Protein AF-A0A7S1EBY4-F1 (afdb_monomer_lite)

Radius of gyration: 18.5 Å; chains: 1; bounding box: 38×29×54 Å

Foldseek 3Di:
DADPCLVVLVVVLVVQLVVLVVCVVVVNDDPVRSVVSNLVSQVVSLLVSLVVLLVVQQWDWDQDPVRDTDIDGHPPPQNCCPVVVVDHDSLNSSVVSPDPGDDDDDD

pLDDT: mean 80.99, std 11.53, range [53.31, 96.38]

Secondary structure (DSSP, 8-state):
---THHHHHHHHHHHHHHHHHHHHHTTSS-HHHHHHHHHHHHHHHHHHHHHHHHHHHHEEEEE-TTS-EEEEE---HHHHHHHTTSS--HHHHHHHTT---PPPPP-

Organism: Hemiselmis andersenii (NCBI:txid464988)

InterPro domains:
  IPR007083 RNA polymerase Rpb1, domain 4 [PF05000] (30-106)
  IPR038120 RNA polymerase Rpb1, funnel domain superfamily [G3DSA:1.10.132.30] (1-107)
  IPR045867 DNA-directed RNA polymerase, subunit beta-prime [PTHR19376] (5-103)

Structure (mmCIF, N/CA/C/O backbone):
data_AF-A0A7S1EBY4-F1
#
_entry.id   AF-A0A7S1EBY4-F1
#
loop_
_atom_site.group_PDB
_atom_site.id
_atom_site.type_symbol
_atom_site.label_atom_id
_atom_site.label_alt_id
_atom_site.label_comp_id
_atom_site.label_asym_id
_atom_site.label_entity_id
_atom_site.label_seq_id
_atom_site.pdbx_PDB_ins_code
_atom_site.Cartn_x
_atom_site.Cartn_y
_atom_site.Cartn_z
_atom_site.occupancy
_atom_site.B_iso_or_equiv
_atom_site.auth_seq_id
_atom_site.auth_comp_id
_atom_site.auth_asym_id
_atom_site.auth_atom_id
_atom_site.pdbx_PDB_model_num
ATOM 1 N N . LEU A 1 1 ? 1.104 -2.691 -16.868 1.00 63.59 1 LEU A N 1
ATOM 2 C CA . LEU A 1 1 ? 1.245 -1.479 -16.023 1.00 63.59 1 LEU A CA 1
ATOM 3 C C . LEU A 1 1 ? 0.757 -1.695 -14.590 1.00 63.59 1 LEU A C 1
ATOM 5 O O . LEU A 1 1 ? 1.396 -1.178 -13.689 1.00 63.59 1 LEU A O 1
ATOM 9 N N . VAL A 1 2 ? -0.301 -2.480 -14.347 1.00 69.06 2 VAL A N 1
ATOM 10 C CA . VAL A 1 2 ? -0.639 -2.952 -12.988 1.00 69.06 2 VAL A CA 1
ATOM 11 C C . VAL A 1 2 ? 0.059 -4.298 -12.731 1.00 69.06 2 VAL A C 1
ATOM 13 O O . VAL A 1 2 ? -0.036 -5.170 -13.597 1.00 69.06 2 VAL A O 1
ATOM 16 N N . PRO A 1 3 ? 0.771 -4.487 -11.603 1.00 74.31 3 PRO A N 1
ATOM 17 C CA . PRO A 1 3 ? 1.431 -5.754 -11.298 1.00 74.31 3 PRO A CA 1
ATOM 18 C C . PRO A 1 3 ? 0.396 -6.851 -11.022 1.00 74.31 3 PRO A C 1
ATOM 20 O O . PRO A 1 3 ? -0.538 -6.640 -10.249 1.00 74.31 3 PRO A O 1
ATOM 23 N N . ALA A 1 4 ? 0.582 -8.042 -11.599 1.00 81.06 4 ALA A N 1
ATOM 24 C CA . ALA A 1 4 ? -0.300 -9.191 -11.356 1.00 81.06 4 ALA A CA 1
ATOM 25 C C . ALA A 1 4 ? -0.356 -9.575 -9.863 1.00 81.06 4 ALA A C 1
ATOM 27 O O . ALA A 1 4 ? -1.391 -10.007 -9.362 1.00 81.06 4 ALA A O 1
ATOM 28 N N . GLN A 1 5 ? 0.734 -9.315 -9.130 1.00 83.69 5 GLN A N 1
ATOM 29 C CA . GLN A 1 5 ? 0.847 -9.525 -7.685 1.00 83.69 5 GLN A CA 1
ATOM 30 C C . GLN A 1 5 ? -0.125 -8.669 -6.860 1.00 83.69 5 GLN A C 1
ATOM 32 O O . GLN A 1 5 ? -0.319 -8.948 -5.680 1.00 83.69 5 GLN A O 1
ATOM 37 N N . LYS A 1 6 ? -0.739 -7.631 -7.448 1.00 82.31 6 LYS A N 1
ATOM 38 C CA . LYS A 1 6 ? -1.692 -6.760 -6.753 1.00 82.31 6 LYS A CA 1
ATOM 39 C C . LYS A 1 6 ? -2.823 -7.554 -6.101 1.00 82.31 6 LYS A C 1
ATOM 41 O O . LYS A 1 6 ? -3.124 -7.307 -4.941 1.00 82.31 6 LYS A O 1
ATOM 46 N N . HIS A 1 7 ? -3.422 -8.498 -6.825 1.00 86.88 7 HIS A N 1
ATOM 47 C CA . HIS A 1 7 ? -4.540 -9.293 -6.310 1.00 86.88 7 HIS A CA 1
ATOM 48 C C . HIS A 1 7 ? -4.125 -10.114 -5.090 1.00 86.88 7 HIS A C 1
ATOM 50 O O . HIS A 1 7 ? -4.755 -10.016 -4.047 1.00 86.88 7 HIS A O 1
ATOM 56 N N . THR A 1 8 ? -2.991 -10.808 -5.178 1.00 90.44 8 THR A N 1
ATOM 57 C CA . THR A 1 8 ? -2.448 -11.603 -4.070 1.00 90.44 8 THR A CA 1
ATOM 58 C C . THR A 1 8 ? -2.124 -10.752 -2.839 1.00 90.44 8 THR A C 1
ATOM 60 O O . THR A 1 8 ? -2.329 -11.188 -1.709 1.00 90.44 8 THR A O 1
ATOM 63 N N . LEU A 1 9 ? -1.625 -9.528 -3.034 1.00 88.94 9 LEU A N 1
ATOM 64 C CA . LEU A 1 9 ? -1.327 -8.608 -1.932 1.00 88.94 9 LEU A CA 1
ATOM 65 C C . LEU A 1 9 ? -2.595 -8.077 -1.255 1.00 88.94 9 LEU A C 1
ATOM 67 O O . LEU A 1 9 ? -2.610 -7.943 -0.033 1.00 88.94 9 LEU A O 1
ATOM 71 N N . ILE A 1 10 ? -3.652 -7.818 -2.031 1.00 88.94 10 ILE A N 1
ATOM 72 C CA . ILE A 1 10 ? -4.966 -7.436 -1.499 1.00 88.94 10 ILE A CA 1
ATOM 73 C C . ILE A 1 10 ? -5.584 -8.608 -0.733 1.00 88.94 10 ILE A C 1
ATOM 75 O O . ILE A 1 10 ? -5.964 -8.428 0.416 1.00 88.94 10 ILE A O 1
ATOM 79 N N . GLU A 1 11 ? -5.604 -9.812 -1.307 1.00 92.88 11 GLU A N 1
ATOM 80 C CA . GLU A 1 11 ? -6.136 -11.011 -0.643 1.00 92.88 11 GLU A CA 1
ATOM 81 C C . GLU A 1 11 ? -5.424 -11.299 0.685 1.00 92.88 11 GLU A C 1
ATOM 83 O O . GLU A 1 11 ? -6.061 -11.639 1.684 1.00 92.88 11 GLU A O 1
ATOM 88 N N . ARG A 1 12 ? -4.095 -11.124 0.729 1.00 93.31 12 ARG A N 1
ATOM 89 C CA . ARG A 1 12 ? -3.327 -11.262 1.972 1.00 93.31 12 ARG A CA 1
ATOM 90 C C . ARG A 1 12 ? -3.765 -10.228 3.013 1.00 93.31 12 ARG A C 1
ATOM 92 O O . ARG A 1 12 ? -4.018 -10.601 4.154 1.00 93.31 12 ARG A O 1
ATOM 99 N N . ALA A 1 13 ? -3.900 -8.964 2.614 1.00 93.06 13 ALA A N 1
ATOM 100 C CA . ALA A 1 13 ? -4.353 -7.894 3.501 1.00 93.06 13 ALA A CA 1
ATOM 101 C C . ALA A 1 13 ? -5.781 -8.139 4.020 1.00 93.06 13 ALA A C 1
ATOM 103 O O . ALA A 1 13 ? -6.040 -7.988 5.211 1.00 93.06 13 ALA A O 1
ATOM 104 N N . GLU A 1 14 ? -6.699 -8.583 3.160 1.00 92.19 14 GLU A N 1
ATOM 105 C CA . GLU A 1 14 ? -8.069 -8.941 3.545 1.00 92.19 14 GLU A CA 1
ATOM 106 C C . GLU A 1 14 ? -8.101 -10.086 4.560 1.00 92.19 14 GLU A C 1
ATOM 108 O O . GLU A 1 14 ? -8.869 -10.047 5.526 1.00 92.19 14 GLU A O 1
ATOM 113 N N . LYS A 1 15 ? -7.238 -11.093 4.383 1.00 96.38 15 LYS A N 1
ATOM 114 C CA . LYS A 1 15 ? -7.107 -12.196 5.336 1.00 96.38 15 LYS A CA 1
ATOM 115 C C . LYS A 1 15 ? -6.593 -11.712 6.693 1.00 96.38 15 LYS A C 1
ATOM 117 O O . LYS A 1 15 ? -7.181 -12.069 7.710 1.00 96.38 15 LYS A O 1
ATOM 122 N N . GLU A 1 16 ? -5.561 -10.871 6.711 1.00 94.44 16 GLU A N 1
ATOM 123 C CA . GLU A 1 16 ? -5.036 -10.272 7.946 1.00 94.44 16 GLU A CA 1
ATOM 124 C C . GLU A 1 16 ? -6.112 -9.438 8.665 1.00 94.44 16 GLU A C 1
ATOM 126 O O . GLU A 1 16 ? -6.303 -9.571 9.873 1.00 94.44 16 GLU A O 1
ATOM 131 N N . VAL A 1 17 ? -6.890 -8.635 7.930 1.00 94.38 17 VAL A N 1
ATOM 132 C CA . VAL A 1 17 ? -8.016 -7.871 8.498 1.00 94.38 17 VAL A CA 1
ATOM 133 C C . VAL A 1 17 ? -9.063 -8.801 9.111 1.00 94.38 17 VAL A C 1
ATOM 135 O O . VAL A 1 17 ? -9.556 -8.530 10.206 1.00 94.38 17 VAL A O 1
ATOM 138 N N . LYS A 1 18 ? -9.385 -9.916 8.448 1.00 95.00 18 LYS A N 1
ATOM 139 C CA . LYS A 1 18 ? -10.335 -10.909 8.967 1.00 95.00 18 LYS A CA 1
ATOM 140 C C . LYS A 1 18 ? -9.844 -11.561 10.261 1.00 95.00 18 LYS A C 1
ATOM 142 O O . LYS A 1 18 ? -10.650 -11.799 11.157 1.00 95.00 18 LYS A O 1
ATOM 147 N N . GLU A 1 19 ? -8.547 -11.827 10.382 1.00 95.38 19 GLU A N 1
ATOM 148 C CA . GLU A 1 19 ? -7.945 -12.345 11.616 1.00 95.38 19 GLU A CA 1
ATOM 149 C C . GLU A 1 19 ? -8.040 -11.323 12.761 1.00 95.38 19 GLU A C 1
ATOM 151 O O . GLU A 1 19 ? -8.398 -11.685 13.883 1.00 95.38 19 GLU A O 1
ATOM 156 N N . ILE A 1 20 ? -7.806 -10.036 12.480 1.00 93.69 20 ILE A N 1
ATOM 157 C CA 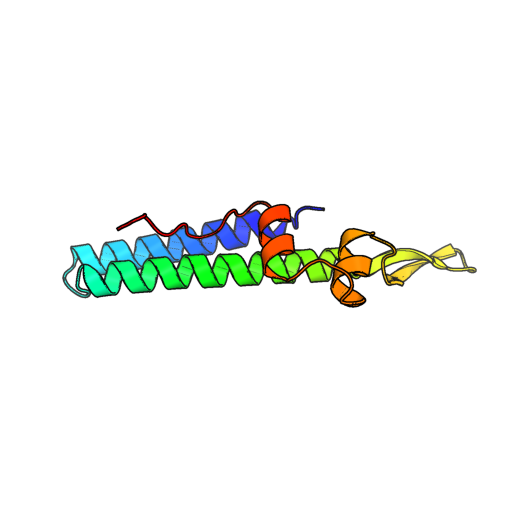. ILE A 1 20 ? -7.986 -8.956 13.464 1.00 93.69 20 ILE A CA 1
ATOM 158 C C . ILE A 1 20 ? -9.454 -8.807 13.883 1.00 93.69 20 ILE A C 1
ATOM 160 O O . ILE A 1 20 ? -9.741 -8.593 15.062 1.00 93.69 20 ILE A O 1
ATOM 164 N N . GLU A 1 21 ? -10.394 -8.968 12.952 1.00 91.69 21 GLU A N 1
ATOM 165 C CA . GLU A 1 21 ? -11.824 -8.958 13.267 1.00 91.69 21 GLU A CA 1
ATOM 166 C C . GLU A 1 21 ? -12.209 -10.129 14.183 1.00 91.69 21 GLU A C 1
ATOM 168 O O . GLU A 1 21 ? -12.931 -9.943 15.160 1.00 91.69 21 GLU A O 1
ATOM 173 N N . GLN A 1 22 ? -11.676 -11.329 13.935 1.00 95.25 22 GLN A N 1
ATOM 174 C CA . GLN A 1 22 ? -11.898 -12.483 14.812 1.00 95.25 22 GLN A CA 1
ATOM 175 C C . GLN A 1 22 ? -11.351 -12.252 16.223 1.00 95.25 22 GLN A C 1
ATOM 177 O O . GLN A 1 22 ? -12.039 -12.560 17.194 1.00 95.25 22 GLN A O 1
ATOM 182 N N . GLN A 1 23 ? -10.157 -11.662 16.342 1.00 94.06 23 GLN A N 1
ATOM 183 C CA . GLN A 1 23 ? -9.577 -11.292 17.637 1.00 94.06 23 GLN A CA 1
ATOM 184 C C . GLN A 1 23 ? -10.445 -10.275 18.387 1.00 94.06 23 GLN A C 1
ATOM 186 O O . GLN A 1 23 ? -10.545 -10.333 19.613 1.00 94.06 23 GLN A O 1
ATOM 191 N N . TYR A 1 24 ? -11.083 -9.348 17.669 1.00 92.88 24 TYR A N 1
ATOM 192 C CA . TYR A 1 24 ? -11.997 -8.376 18.266 1.00 92.88 24 TYR A CA 1
ATOM 193 C C . TYR A 1 24 ? -13.255 -9.060 18.807 1.00 92.88 24 TYR A C 1
ATOM 195 O O . TYR A 1 24 ? -13.617 -8.856 19.964 1.00 92.88 24 TYR A O 1
ATOM 203 N N . VAL A 1 25 ? -13.871 -9.937 18.008 1.00 94.38 25 VAL A N 1
ATOM 204 C CA . VAL A 1 25 ? -15.061 -10.705 18.412 1.00 94.38 25 VAL A CA 1
ATOM 205 C C . VAL A 1 25 ? -14.772 -11.613 19.612 1.00 94.38 25 VAL A C 1
ATOM 207 O O . VAL A 1 25 ? -15.633 -11.781 20.472 1.00 94.38 25 VAL A O 1
ATOM 210 N N . SER A 1 26 ? -13.559 -12.165 19.721 1.00 95.31 26 SER A N 1
ATOM 211 C CA . SER A 1 26 ? -13.142 -12.971 20.876 1.00 95.31 26 SER A CA 1
ATOM 212 C C . SER A 1 26 ? -12.689 -12.147 22.090 1.00 95.31 26 SER A C 1
ATOM 214 O O . SER A 1 26 ? -12.257 -12.729 23.082 1.00 95.31 26 SER A O 1
ATOM 216 N N . GLY A 1 27 ? -12.731 -10.812 22.019 1.00 93.44 27 GLY A N 1
ATOM 217 C CA . GLY A 1 27 ? -12.332 -9.917 23.109 1.00 93.44 27 GLY A CA 1
ATOM 218 C C . GLY A 1 27 ? -10.820 -9.822 23.355 1.00 93.44 27 GLY A C 1
ATOM 219 O O . GLY A 1 27 ? -10.412 -9.371 24.420 1.00 93.44 27 GLY A O 1
ATOM 220 N N . LEU A 1 28 ? -9.984 -10.242 22.397 1.00 93.56 28 LEU A N 1
ATOM 221 C CA . LEU A 1 28 ? -8.516 -10.182 22.501 1.00 93.56 28 LEU A CA 1
ATOM 222 C C . LEU A 1 28 ? -7.948 -8.798 22.164 1.00 93.56 28 LEU A C 1
ATOM 224 O O . LEU A 1 28 ? -6.834 -8.484 22.576 1.00 93.56 28 LEU A O 1
ATOM 228 N N . VAL A 1 29 ? -8.686 -7.988 21.401 1.00 93.44 29 VAL A N 1
ATOM 229 C CA . VAL A 1 29 ? -8.302 -6.616 21.037 1.00 93.44 29 VAL A CA 1
ATOM 230 C C . VAL A 1 29 ? -9.460 -5.654 21.262 1.00 93.44 29 VAL A C 1
ATOM 232 O O . VAL A 1 29 ? -10.629 -6.018 21.130 1.00 93.44 29 VAL A O 1
ATOM 235 N N . THR A 1 30 ? -9.141 -4.401 21.570 1.00 94.44 30 THR A N 1
ATOM 236 C CA . THR A 1 30 ? -10.134 -3.330 21.710 1.00 94.44 30 THR A CA 1
ATOM 237 C C . THR A 1 30 ? -10.548 -2.748 20.354 1.00 94.44 30 THR A C 1
ATOM 239 O O . THR A 1 30 ? -9.872 -2.920 19.338 1.00 94.44 30 THR A O 1
ATOM 242 N N . ALA A 1 31 ? -11.651 -1.991 20.323 1.00 90.12 31 ALA A N 1
ATOM 243 C CA . ALA A 1 31 ? -12.119 -1.333 19.098 1.00 90.12 31 ALA A CA 1
ATOM 244 C C . ALA A 1 31 ? -11.097 -0.328 18.523 1.00 90.12 31 ALA A C 1
ATOM 246 O O . ALA A 1 31 ? -10.961 -0.229 17.302 1.00 90.12 31 ALA A O 1
ATOM 247 N N . GLY A 1 32 ? -10.362 0.384 19.387 1.00 91.62 32 GLY A N 1
ATOM 248 C CA . GLY A 1 32 ? -9.310 1.320 18.976 1.00 91.62 32 GLY A CA 1
ATOM 249 C C . GLY A 1 32 ? -8.083 0.611 18.400 1.00 91.62 32 GLY A C 1
ATOM 250 O O . GLY A 1 32 ? -7.582 0.995 17.345 1.00 91.62 32 GLY A O 1
ATOM 251 N N . GLU A 1 33 ? -7.636 -0.476 19.035 1.00 90.62 33 GLU A N 1
ATOM 252 C CA . GLU A 1 33 ? -6.526 -1.290 18.521 1.00 90.62 33 GLU A CA 1
ATOM 253 C C . GLU A 1 33 ? -6.878 -1.962 17.197 1.00 90.62 33 GLU A C 1
ATOM 255 O O . GLU A 1 33 ? -6.055 -1.974 16.283 1.00 90.62 33 GLU A O 1
ATOM 260 N N . ARG A 1 34 ? -8.108 -2.473 17.065 1.00 91.81 34 ARG A N 1
ATOM 261 C CA . ARG A 1 34 ? -8.634 -3.018 15.811 1.00 91.81 34 ARG A CA 1
ATOM 262 C C . ARG A 1 34 ? -8.544 -1.984 14.692 1.00 91.81 34 ARG A C 1
ATOM 264 O O . ARG A 1 34 ? -8.011 -2.289 13.631 1.00 91.81 34 ARG A O 1
ATOM 271 N N . TYR A 1 35 ? -9.021 -0.760 14.937 1.00 88.88 35 TYR A N 1
ATOM 272 C CA . TYR A 1 35 ? -8.967 0.323 13.954 1.00 88.88 35 TYR A CA 1
ATOM 273 C C . TYR A 1 35 ? -7.529 0.618 13.511 1.00 88.88 35 TYR A C 1
ATOM 275 O O . TYR A 1 35 ? -7.242 0.558 12.317 1.00 88.88 35 TYR A O 1
ATOM 283 N N . ASN A 1 36 ? -6.616 0.848 14.460 1.00 90.25 36 ASN A N 1
ATOM 284 C CA . ASN A 1 36 ? -5.216 1.148 14.150 1.00 90.25 36 ASN A CA 1
ATOM 285 C C . ASN A 1 36 ? -4.540 -0.001 13.386 1.00 90.25 36 ASN A C 1
ATOM 287 O O . ASN A 1 36 ? -3.880 0.235 12.379 1.00 90.25 36 ASN A O 1
ATOM 291 N N . LYS A 1 37 ? -4.767 -1.255 13.796 1.00 91.88 37 LYS A N 1
ATOM 292 C CA . LYS A 1 37 ? -4.218 -2.433 13.106 1.00 91.88 37 LYS A CA 1
ATOM 293 C C . LYS A 1 37 ? -4.738 -2.561 11.676 1.00 91.88 37 LYS A C 1
ATOM 295 O O . LYS A 1 37 ? -3.955 -2.836 10.775 1.00 91.88 37 LYS A O 1
ATOM 300 N N . VAL A 1 38 ? -6.036 -2.350 11.452 1.00 90.75 38 VAL A N 1
ATOM 301 C CA . VAL A 1 38 ? -6.628 -2.406 10.105 1.00 90.75 38 VAL A CA 1
ATOM 302 C C . VAL A 1 38 ? -6.062 -1.298 9.214 1.00 90.75 38 VAL A C 1
ATOM 304 O O . VAL A 1 38 ? -5.711 -1.564 8.065 1.00 90.75 38 VAL A O 1
ATOM 307 N N . VAL A 1 39 ? -5.917 -0.079 9.740 1.00 87.75 39 VAL A N 1
ATOM 308 C CA . VAL A 1 39 ? -5.261 1.040 9.042 1.00 87.75 39 VAL A CA 1
ATOM 309 C C . VAL A 1 39 ? -3.821 0.665 8.671 1.00 87.75 39 VAL A C 1
ATOM 311 O O . VAL A 1 39 ? -3.437 0.806 7.511 1.00 87.75 39 VAL A O 1
ATOM 314 N N . ASP A 1 40 ? -3.046 0.116 9.604 1.00 89.62 40 ASP A N 1
ATOM 315 C CA . ASP A 1 40 ? -1.659 -0.285 9.353 1.00 89.62 40 ASP A CA 1
ATOM 316 C C . ASP A 1 40 ? -1.538 -1.377 8.281 1.00 89.62 40 ASP A C 1
ATOM 318 O O . ASP A 1 40 ? -0.647 -1.308 7.431 1.00 89.62 40 ASP A O 1
ATOM 322 N N . ILE A 1 41 ? -2.424 -2.379 8.297 1.00 91.88 41 ILE A N 1
ATOM 323 C CA . ILE A 1 41 ? -2.446 -3.463 7.300 1.00 91.88 41 ILE A CA 1
ATOM 324 C C . ILE A 1 41 ? -2.677 -2.883 5.901 1.00 91.88 41 ILE A C 1
ATOM 326 O O . ILE A 1 41 ? -1.901 -3.149 4.978 1.00 91.88 41 ILE A O 1
ATOM 330 N N . TRP A 1 42 ? -3.696 -2.035 5.743 1.00 87.62 42 TRP A N 1
ATOM 331 C CA . TRP A 1 42 ? -3.989 -1.401 4.457 1.00 87.62 42 TRP A CA 1
ATOM 332 C C . TRP A 1 42 ? -2.899 -0.426 4.014 1.00 87.62 42 TRP A C 1
ATOM 334 O O . TRP A 1 42 ? -2.586 -0.371 2.823 1.00 87.62 42 TRP A O 1
ATOM 344 N N . GLY A 1 43 ? -2.280 0.299 4.949 1.00 86.31 43 GLY A N 1
ATOM 345 C CA . GLY A 1 43 ? -1.119 1.143 4.676 1.00 86.31 43 GLY A CA 1
ATOM 346 C C . GLY A 1 43 ? 0.049 0.329 4.114 1.00 86.31 43 GLY A C 1
ATOM 347 O O . GLY A 1 43 ? 0.549 0.626 3.032 1.00 86.31 43 GLY A O 1
ATOM 348 N N . LYS A 1 44 ? 0.425 -0.767 4.783 1.00 88.69 44 LYS A N 1
ATOM 349 C CA . LYS A 1 44 ? 1.510 -1.660 4.338 1.00 88.69 44 LYS A CA 1
ATOM 350 C C . LYS A 1 44 ? 1.221 -2.315 2.987 1.00 88.69 44 LYS A C 1
ATOM 352 O O . LYS A 1 44 ? 2.111 -2.372 2.140 1.00 88.69 44 LYS A O 1
ATOM 357 N N . ALA A 1 45 ? -0.009 -2.777 2.759 1.00 88.44 45 ALA A N 1
ATOM 358 C CA . ALA A 1 45 ? -0.422 -3.326 1.467 1.00 88.44 45 ALA A CA 1
ATOM 359 C C . ALA A 1 45 ? -0.335 -2.266 0.353 1.00 88.44 45 ALA A C 1
ATOM 361 O O . ALA A 1 45 ? 0.186 -2.538 -0.734 1.00 88.44 45 ALA A O 1
ATOM 362 N N . GLY A 1 46 ? -0.773 -1.041 0.668 1.00 83.69 46 GLY A N 1
ATOM 363 C CA . GLY A 1 46 ? -0.576 0.188 -0.102 1.00 83.69 46 GLY A CA 1
ATOM 364 C C . GLY A 1 46 ? 0.850 0.358 -0.607 1.00 83.69 46 GLY A C 1
ATOM 365 O O . GLY A 1 46 ? 1.118 0.488 -1.808 1.00 83.69 46 GLY A O 1
ATOM 366 N N . ASP A 1 47 ? 1.761 0.330 0.353 1.00 83.56 47 ASP A N 1
ATOM 367 C CA . ASP A 1 47 ? 3.181 0.557 0.167 1.00 83.56 47 ASP A CA 1
ATOM 368 C C . ASP A 1 47 ? 3.838 -0.544 -0.664 1.00 83.56 47 ASP A C 1
ATOM 370 O O . ASP A 1 47 ? 4.595 -0.244 -1.593 1.00 83.56 47 ASP A O 1
ATOM 374 N N . GLU A 1 48 ? 3.511 -1.807 -0.384 1.00 86.31 48 GLU A N 1
ATOM 375 C CA . GLU A 1 48 ? 4.066 -2.944 -1.112 1.00 86.31 48 GLU A CA 1
ATOM 376 C C . GLU A 1 48 ? 3.612 -2.959 -2.574 1.00 86.31 48 GLU A C 1
ATOM 378 O O . GLU A 1 48 ? 4.442 -3.131 -3.464 1.00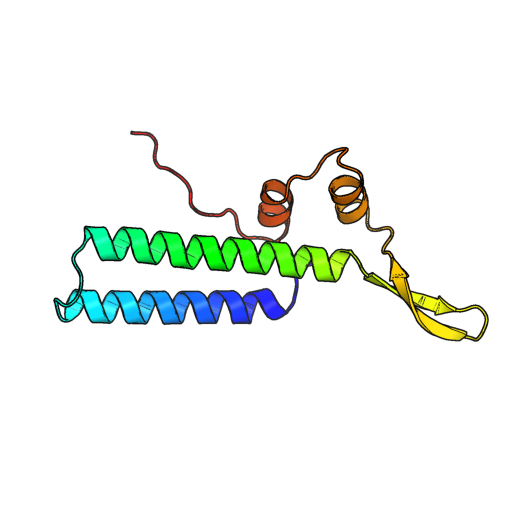 86.31 48 GLU A O 1
ATOM 383 N N . ILE A 1 49 ? 2.330 -2.709 -2.857 1.00 84.69 49 ILE A N 1
ATOM 384 C CA . ILE A 1 49 ? 1.827 -2.654 -4.238 1.00 84.69 49 ILE A CA 1
ATOM 385 C C . ILE A 1 49 ? 2.491 -1.516 -5.018 1.00 84.69 49 ILE A C 1
ATOM 387 O O . ILE A 1 49 ? 2.888 -1.720 -6.167 1.00 84.69 49 ILE A O 1
ATOM 391 N N . GLY A 1 50 ? 2.663 -0.343 -4.398 1.00 80.56 50 GLY A N 1
ATOM 392 C CA . GLY A 1 50 ? 3.388 0.772 -5.010 1.00 80.56 50 GLY A CA 1
ATOM 393 C C . GLY A 1 50 ? 4.835 0.407 -5.349 1.00 80.56 50 GLY A C 1
ATO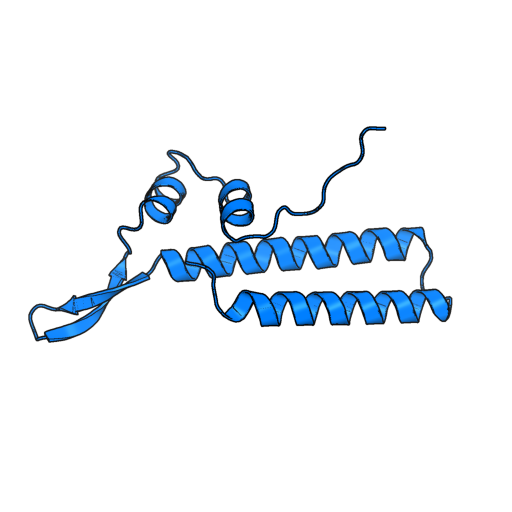M 394 O O . GLY A 1 50 ? 5.295 0.678 -6.458 1.00 80.56 50 GLY A O 1
ATOM 395 N N . LYS A 1 51 ? 5.531 -0.275 -4.432 1.00 82.62 51 LYS A N 1
ATOM 396 C CA . LYS A 1 51 ? 6.900 -0.755 -4.661 1.00 82.62 51 LYS A CA 1
ATOM 397 C C . LYS A 1 51 ? 6.962 -1.770 -5.803 1.00 82.62 51 LYS A C 1
ATOM 399 O O . LYS A 1 51 ? 7.757 -1.599 -6.718 1.00 82.62 51 LYS A O 1
ATOM 404 N N . ARG A 1 52 ? 6.075 -2.773 -5.806 1.00 84.69 52 ARG A N 1
ATOM 405 C CA . ARG A 1 52 ? 6.006 -3.771 -6.886 1.00 84.69 52 ARG A CA 1
ATOM 406 C C . ARG A 1 52 ? 5.723 -3.123 -8.235 1.00 84.69 52 ARG A C 1
ATOM 408 O O . ARG A 1 52 ? 6.315 -3.528 -9.225 1.00 84.69 52 ARG A O 1
ATOM 415 N N . MET A 1 53 ? 4.837 -2.129 -8.291 1.00 81.69 53 MET A N 1
ATOM 416 C CA . MET A 1 53 ? 4.582 -1.400 -9.532 1.00 81.69 53 MET A CA 1
ATOM 417 C C . MET A 1 53 ? 5.856 -0.715 -10.032 1.00 81.69 53 MET A C 1
ATOM 419 O O . MET A 1 53 ? 6.176 -0.856 -11.205 1.00 81.69 53 MET A O 1
ATOM 423 N N . MET A 1 54 ? 6.605 -0.038 -9.158 1.00 79.81 54 MET A N 1
ATOM 424 C CA . MET A 1 54 ? 7.874 0.591 -9.540 1.00 79.81 54 MET A CA 1
ATOM 425 C C . MET A 1 54 ? 8.919 -0.415 -10.008 1.00 79.81 54 MET A C 1
ATOM 427 O O . MET A 1 54 ? 9.547 -0.184 -11.036 1.00 79.81 54 MET A O 1
ATOM 431 N N . ASP A 1 55 ? 9.052 -1.550 -9.321 1.00 82.88 55 ASP A N 1
ATOM 432 C CA . ASP A 1 55 ? 9.964 -2.621 -9.731 1.00 82.88 55 ASP A CA 1
ATOM 433 C C . ASP A 1 55 ? 9.611 -3.149 -11.135 1.00 82.88 55 ASP A C 1
ATOM 435 O O . ASP A 1 55 ? 10.495 -3.364 -11.959 1.00 82.88 55 ASP A O 1
ATOM 439 N N . HIS A 1 56 ? 8.315 -3.300 -11.441 1.00 80.50 56 HIS A N 1
ATOM 440 C CA . HIS A 1 56 ? 7.836 -3.693 -12.774 1.00 80.50 56 HIS A CA 1
ATOM 441 C C . HIS A 1 56 ? 8.026 -2.607 -13.834 1.00 80.50 56 HIS A C 1
ATOM 443 O O . HIS A 1 56 ? 8.193 -2.929 -15.004 1.00 80.50 56 HIS A O 1
ATOM 449 N N . LEU A 1 57 ? 7.958 -1.330 -13.457 1.00 79.81 57 LEU A N 1
ATOM 450 C CA . LEU A 1 57 ? 8.133 -0.218 -14.390 1.00 79.81 57 LEU A CA 1
ATOM 451 C C . LEU A 1 57 ? 9.592 0.131 -14.648 1.00 79.81 57 LEU A C 1
ATOM 453 O O . LEU A 1 57 ? 9.844 0.801 -15.643 1.00 79.81 57 LEU A O 1
ATOM 457 N N . LYS A 1 58 ? 10.512 -0.306 -13.783 1.00 81.94 58 LYS A N 1
ATOM 458 C CA . LYS A 1 58 ? 11.952 -0.054 -13.875 1.00 81.94 58 LYS A CA 1
ATOM 459 C C . LYS A 1 58 ? 12.642 -0.848 -14.982 1.00 81.94 58 LYS A C 1
ATOM 461 O O . LYS A 1 58 ? 13.626 -0.375 -15.540 1.00 81.94 58 LYS A O 1
ATOM 466 N N . VAL A 1 59 ? 12.152 -2.044 -15.296 1.00 83.12 59 VAL A N 1
ATOM 467 C CA . VAL A 1 59 ? 12.793 -2.961 -16.249 1.00 83.12 59 VAL A CA 1
ATOM 468 C C . VAL A 1 59 ? 11.877 -3.276 -17.420 1.00 83.12 59 VAL A C 1
ATOM 470 O O . VAL A 1 59 ? 10.699 -3.574 -17.248 1.00 83.12 59 VAL A O 1
ATOM 473 N N . GLU A 1 60 ? 12.444 -3.238 -18.619 1.00 82.56 60 GLU A N 1
ATOM 474 C CA . GLU A 1 60 ? 11.788 -3.623 -19.862 1.00 82.56 60 GLU A CA 1
ATOM 475 C C . GLU A 1 60 ? 12.621 -4.693 -20.569 1.00 82.56 60 GLU A C 1
ATOM 477 O O . GLU A 1 60 ? 13.849 -4.633 -20.593 1.00 82.56 60 GLU A O 1
ATOM 482 N N . LYS A 1 61 ? 11.956 -5.686 -21.162 1.00 83.50 61 LYS A N 1
ATOM 483 C CA . LYS A 1 61 ? 12.628 -6.709 -21.965 1.00 83.50 61 LYS A CA 1
ATOM 484 C C . LYS A 1 61 ? 12.869 -6.179 -23.369 1.00 83.50 61 LYS A C 1
ATOM 486 O O . LYS A 1 61 ? 11.913 -5.906 -24.088 1.00 83.50 61 LYS A O 1
ATOM 491 N N . THR A 1 62 ? 14.130 -6.102 -23.772 1.00 82.56 62 THR A N 1
ATOM 492 C CA . THR A 1 62 ? 14.534 -5.716 -25.128 1.00 82.56 62 THR A CA 1
ATOM 493 C C . THR A 1 62 ? 15.338 -6.827 -25.798 1.00 82.56 62 THR A C 1
ATOM 495 O O . THR A 1 62 ? 15.800 -7.760 -25.138 1.00 82.56 62 THR A O 1
ATOM 498 N N . LEU A 1 63 ? 15.509 -6.740 -27.115 1.00 86.81 63 LEU A N 1
ATOM 499 C CA . LEU A 1 63 ? 16.431 -7.595 -27.858 1.00 86.81 63 LEU A CA 1
ATOM 500 C C . LEU A 1 63 ? 17.801 -6.920 -27.913 1.00 86.81 63 LEU A C 1
ATOM 502 O O . LEU A 1 63 ? 17.920 -5.770 -28.333 1.00 86.81 63 LEU A O 1
ATOM 506 N N . ASP A 1 64 ? 18.841 -7.641 -27.506 1.00 83.25 64 ASP A N 1
ATOM 507 C CA . ASP A 1 64 ? 20.208 -7.183 -27.702 1.00 83.25 64 ASP A CA 1
ATOM 508 C C . ASP A 1 64 ? 20.630 -7.279 -29.182 1.00 83.25 64 ASP A C 1
ATOM 510 O O . ASP A 1 64 ? 19.936 -7.831 -30.041 1.00 83.25 64 ASP A O 1
ATOM 514 N N . ARG A 1 65 ? 21.825 -6.763 -29.487 1.00 85.38 65 ARG A N 1
ATOM 515 C CA . ARG A 1 65 ? 22.423 -6.804 -30.836 1.00 85.38 65 ARG A CA 1
ATOM 516 C C . ARG A 1 65 ? 22.631 -8.223 -31.394 1.00 85.38 65 ARG A C 1
ATOM 518 O O . ARG A 1 65 ? 22.969 -8.368 -32.564 1.00 85.38 65 ARG A O 1
ATOM 525 N N . HIS A 1 66 ? 22.490 -9.245 -30.556 1.00 87.56 66 HIS A N 1
ATOM 526 C CA . HIS A 1 66 ? 22.646 -10.658 -30.881 1.00 87.56 66 HIS A CA 1
ATOM 527 C C . HIS A 1 66 ? 21.294 -11.399 -30.901 1.00 87.56 66 HIS A C 1
ATOM 529 O O . HIS A 1 66 ? 21.272 -12.618 -31.056 1.00 87.56 66 HIS A O 1
ATOM 535 N N . GLY A 1 67 ? 20.169 -10.681 -30.776 1.00 87.25 67 GLY A N 1
ATOM 536 C CA . GLY A 1 67 ? 18.818 -11.243 -30.796 1.00 87.25 67 GLY A CA 1
ATOM 537 C C . GLY A 1 67 ? 18.402 -11.939 -29.497 1.00 87.25 67 GLY A C 1
ATOM 538 O O . GLY A 1 67 ? 17.399 -12.652 -29.483 1.00 87.25 67 GLY A O 1
ATOM 539 N N . LYS A 1 68 ? 19.143 -11.758 -28.399 1.00 88.00 68 LYS A N 1
ATOM 540 C CA . LYS A 1 68 ? 18.808 -12.315 -27.087 1.00 88.00 68 LYS A CA 1
ATOM 541 C C . LYS A 1 68 ? 17.955 -11.330 -26.296 1.00 88.00 68 LYS A C 1
ATOM 543 O O . LYS A 1 68 ? 18.242 -10.138 -26.246 1.00 88.00 68 LYS A O 1
ATOM 548 N N . THR A 1 69 ? 16.925 -11.839 -25.625 1.00 87.00 69 THR A N 1
ATOM 549 C CA . THR A 1 69 ? 16.141 -11.037 -24.683 1.00 87.00 69 THR A CA 1
ATOM 550 C C . THR A 1 69 ? 16.980 -10.688 -23.458 1.00 87.00 69 THR A C 1
ATOM 552 O O . THR A 1 69 ? 17.452 -11.582 -22.750 1.00 87.00 69 THR A O 1
ATOM 555 N N . VAL A 1 70 ? 17.148 -9.394 -23.206 1.00 85.94 70 VAL A N 1
ATOM 556 C CA . VAL A 1 70 ? 17.845 -8.844 -22.042 1.00 85.94 70 VAL A CA 1
ATOM 557 C C . VAL A 1 70 ? 16.939 -7.855 -21.318 1.00 85.94 70 VAL A C 1
ATOM 559 O O . VAL A 1 70 ? 16.107 -7.192 -21.940 1.00 85.94 70 VAL A O 1
ATOM 562 N N . ASP A 1 71 ? 17.096 -7.765 -20.001 1.00 85.06 71 ASP A N 1
ATOM 563 C CA . ASP A 1 71 ? 16.416 -6.751 -19.202 1.00 85.06 71 ASP A CA 1
ATOM 564 C C . ASP A 1 71 ? 17.212 -5.441 -19.311 1.00 85.06 71 ASP A C 1
ATOM 566 O O . ASP A 1 71 ? 18.396 -5.395 -18.968 1.00 85.06 71 ASP A O 1
ATOM 570 N N . GLN A 1 72 ? 16.573 -4.386 -19.815 1.00 83.19 72 GLN A N 1
ATOM 571 C CA . GLN A 1 72 ? 17.112 -3.027 -19.854 1.00 83.19 72 GLN A CA 1
ATOM 572 C C . GLN A 1 72 ? 16.344 -2.124 -18.894 1.00 83.19 72 GLN A C 1
ATOM 574 O O . GLN A 1 72 ? 15.204 -2.415 -18.522 1.00 83.19 72 GLN A O 1
ATOM 579 N N . GLU A 1 73 ? 16.952 -1.002 -18.518 1.00 81.50 73 GLU A N 1
ATOM 580 C CA . GLU A 1 73 ? 16.216 0.054 -17.838 1.00 81.50 73 GLU A CA 1
ATOM 581 C C . GLU A 1 73 ? 15.098 0.579 -18.746 1.00 81.50 73 GLU A C 1
ATOM 583 O O . GLU A 1 73 ? 15.281 0.821 -19.940 1.00 81.50 73 GLU A O 1
ATOM 588 N N . SER A 1 74 ? 13.911 0.678 -18.170 1.00 80.31 74 SER A N 1
ATOM 589 C CA . SER A 1 74 ? 12.687 1.024 -18.870 1.00 80.31 74 SER A CA 1
ATOM 590 C C . SER A 1 74 ? 12.624 2.521 -19.151 1.00 80.31 74 SER A C 1
ATOM 592 O O . SER A 1 74 ? 12.807 3.350 -18.260 1.00 80.31 74 SER A O 1
ATOM 594 N N . PHE A 1 75 ? 12.248 2.873 -20.378 1.00 78.44 75 PHE A N 1
ATOM 595 C CA . PHE A 1 75 ? 11.967 4.256 -20.777 1.00 78.44 75 PHE A CA 1
ATOM 596 C C . PHE A 1 75 ? 10.517 4.671 -20.482 1.00 78.44 75 PHE A C 1
ATOM 598 O O . PHE A 1 75 ? 9.981 5.609 -21.077 1.00 78.44 75 PHE A O 1
ATOM 605 N N . ASN A 1 76 ? 9.839 3.969 -19.568 1.00 78.69 76 ASN A N 1
ATOM 606 C CA . ASN A 1 76 ? 8.492 4.332 -19.161 1.00 78.69 76 ASN A CA 1
ATOM 607 C C . ASN A 1 76 ? 8.485 5.734 -18.536 1.00 78.69 76 ASN A C 1
ATOM 609 O O . ASN A 1 76 ? 9.151 5.981 -17.532 1.00 78.69 76 ASN A O 1
ATOM 613 N N . SER A 1 77 ? 7.680 6.645 -19.087 1.00 78.44 77 SER A N 1
ATOM 614 C CA . SER A 1 77 ? 7.664 8.044 -18.650 1.00 78.44 77 SER A CA 1
ATOM 615 C C . SER A 1 77 ? 7.299 8.214 -17.171 1.00 78.44 77 SER A C 1
ATOM 617 O O . SER A 1 77 ? 7.798 9.134 -16.534 1.00 78.44 77 SER A O 1
ATOM 619 N N . ILE A 1 78 ? 6.472 7.330 -16.596 1.00 73.31 78 ILE A N 1
ATOM 620 C CA . ILE A 1 78 ? 6.127 7.369 -15.164 1.00 73.31 78 ILE A CA 1
ATOM 621 C C . ILE A 1 78 ? 7.348 7.002 -14.317 1.00 73.31 78 ILE A C 1
ATOM 623 O O . ILE A 1 78 ? 7.632 7.692 -13.340 1.00 73.31 78 ILE A O 1
ATOM 627 N N . TYR A 1 79 ? 8.086 5.957 -14.708 1.00 78.31 79 TYR A N 1
ATOM 628 C CA . TYR A 1 79 ? 9.331 5.572 -14.042 1.00 78.31 79 TYR A CA 1
ATOM 629 C C . TYR A 1 79 ? 10.386 6.673 -14.164 1.00 78.31 79 TYR A C 1
ATOM 631 O O . TYR A 1 79 ? 10.905 7.120 -13.148 1.00 78.31 79 TYR A O 1
ATOM 639 N N . MET A 1 80 ? 10.627 7.186 -15.375 1.00 80.62 80 MET A N 1
ATOM 640 C CA . MET A 1 80 ? 11.617 8.241 -15.610 1.00 80.62 80 MET A CA 1
ATOM 641 C C . MET A 1 80 ? 11.328 9.506 -14.798 1.00 80.62 80 MET A C 1
ATOM 643 O O . MET A 1 80 ? 12.244 10.094 -14.232 1.00 80.62 80 MET A O 1
ATOM 647 N N . MET A 1 81 ? 10.066 9.944 -14.718 1.00 76.19 81 MET A N 1
ATOM 648 C CA . MET A 1 81 ? 9.703 11.132 -13.936 1.00 76.19 81 MET A CA 1
ATOM 649 C C . MET A 1 81 ? 9.895 10.917 -12.424 1.00 76.19 81 MET A C 1
ATOM 651 O O . MET A 1 81 ? 10.329 11.841 -11.730 1.00 76.19 81 MET A O 1
ATOM 655 N N . ALA A 1 82 ? 9.616 9.706 -11.929 1.00 74.56 82 ALA A N 1
ATOM 656 C CA . ALA A 1 82 ? 9.809 9.344 -10.529 1.00 74.56 82 ALA A CA 1
ATOM 657 C C . ALA A 1 82 ? 11.294 9.191 -10.153 1.00 74.56 82 ALA A C 1
ATOM 659 O O . ALA A 1 82 ? 11.700 9.684 -9.104 1.00 74.56 82 ALA A O 1
ATOM 660 N N . ASP A 1 83 ? 12.098 8.547 -11.005 1.00 74.88 83 ASP A N 1
ATOM 661 C CA . ASP A 1 83 ? 13.532 8.313 -10.783 1.00 74.88 83 ASP A CA 1
ATOM 662 C C . ASP A 1 83 ? 14.357 9.605 -10.908 1.00 74.88 83 ASP A C 1
ATOM 664 O O . ASP A 1 83 ? 15.171 9.921 -10.044 1.00 74.88 83 ASP A O 1
ATOM 668 N N . SER A 1 84 ? 14.051 10.439 -11.909 1.00 74.50 84 SER A N 1
ATOM 669 C CA . SER A 1 84 ? 14.707 11.744 -12.101 1.00 74.50 84 SER A CA 1
ATOM 670 C C . SER A 1 84 ? 14.360 12.795 -11.039 1.00 74.50 84 SER A C 1
ATOM 672 O O . SER A 1 84 ? 14.905 13.898 -11.063 1.00 74.50 84 SER A O 1
ATOM 674 N N . GLY A 1 85 ? 13.417 12.504 -10.136 1.00 68.69 85 GLY A N 1
ATOM 675 C CA . GLY A 1 85 ? 12.955 13.445 -9.115 1.00 68.69 85 GLY A CA 1
ATOM 676 C C . GLY A 1 85 ? 12.182 14.651 -9.665 1.00 68.69 85 GLY A C 1
ATOM 677 O O . GLY A 1 85 ? 11.837 15.551 -8.901 1.00 68.69 85 GLY A O 1
ATOM 678 N N . ALA A 1 86 ? 11.880 14.684 -10.969 1.00 68.06 86 ALA A N 1
ATOM 679 C CA . ALA A 1 86 ? 11.192 15.799 -11.614 1.00 68.06 86 ALA A CA 1
ATOM 680 C C . ALA A 1 86 ? 9.714 15.901 -11.192 1.00 68.06 86 ALA A C 1
ATOM 682 O O . ALA A 1 86 ? 9.183 17.002 -11.026 1.00 68.06 86 ALA A O 1
ATOM 683 N N . ARG A 1 87 ? 9.025 14.757 -11.045 1.00 60.94 87 ARG A N 1
ATOM 684 C CA . ARG A 1 87 ? 7.625 14.651 -10.587 1.00 60.94 87 ARG A CA 1
ATOM 685 C C . ARG A 1 87 ? 7.242 13.180 -10.421 1.00 60.94 87 ARG A C 1
ATOM 687 O O . ARG A 1 87 ? 7.526 12.385 -11.296 1.00 60.94 87 ARG A O 1
ATOM 694 N N . GLY A 1 88 ? 6.513 12.809 -9.375 1.00 58.47 88 GLY A N 1
ATOM 695 C CA . GLY A 1 88 ? 6.120 11.408 -9.168 1.00 58.47 88 GLY A CA 1
ATOM 696 C C . GLY A 1 88 ? 6.617 10.886 -7.837 1.00 58.47 88 GLY A C 1
ATOM 697 O O . GLY A 1 88 ? 7.431 9.970 -7.779 1.00 58.47 88 GLY A O 1
ATOM 698 N N . SER A 1 89 ? 6.121 11.470 -6.745 1.00 64.31 89 SER A N 1
ATOM 699 C CA . SER A 1 89 ? 6.364 10.877 -5.433 1.00 64.31 89 SER A CA 1
ATOM 700 C C . SER A 1 89 ? 5.773 9.466 -5.395 1.00 64.31 89 SER A C 1
ATOM 702 O O . SER A 1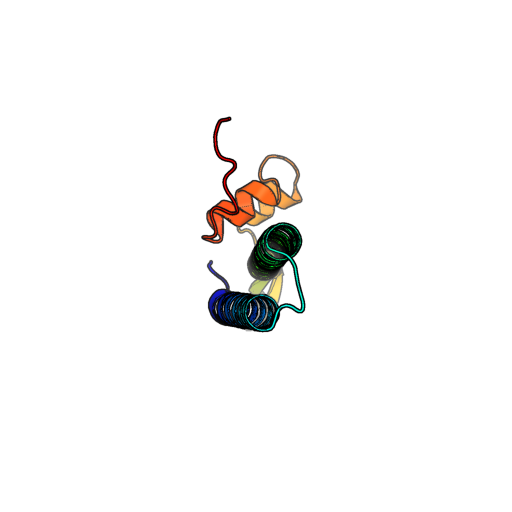 89 ? 4.778 9.173 -6.068 1.00 64.31 89 SER A O 1
ATOM 704 N N . ALA A 1 90 ? 6.334 8.589 -4.560 1.00 61.62 90 ALA A N 1
ATOM 705 C CA . ALA A 1 90 ? 5.807 7.237 -4.368 1.00 61.62 90 ALA A CA 1
ATOM 706 C C . ALA A 1 90 ? 4.291 7.232 -4.069 1.00 61.62 90 ALA A C 1
ATOM 708 O O . ALA A 1 90 ? 3.579 6.315 -4.474 1.00 61.62 90 ALA A O 1
ATOM 709 N N . ALA A 1 91 ? 3.774 8.289 -3.430 1.00 63.56 91 ALA A N 1
ATOM 710 C CA . ALA A 1 91 ? 2.349 8.475 -3.170 1.00 63.56 91 ALA A CA 1
ATOM 711 C C . ALA A 1 91 ? 1.507 8.666 -4.450 1.00 63.56 91 ALA A C 1
ATOM 713 O O . ALA A 1 91 ? 0.425 8.095 -4.560 1.00 63.56 91 ALA A O 1
ATOM 714 N N . GLN A 1 92 ? 2.000 9.416 -5.440 1.00 67.12 92 GLN A N 1
ATOM 715 C CA . GLN A 1 92 ? 1.317 9.600 -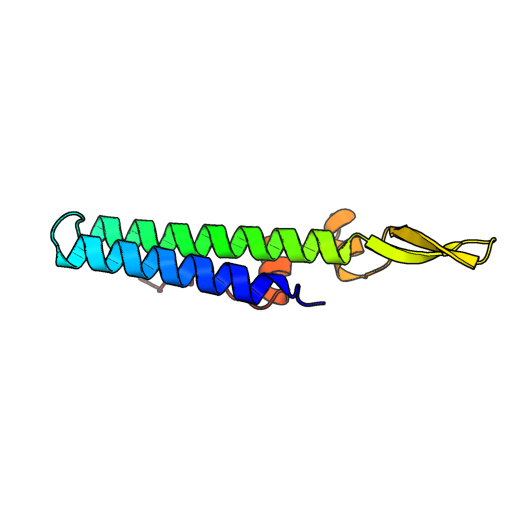6.730 1.00 67.12 92 GLN A CA 1
ATOM 716 C C . GLN A 1 92 ? 1.329 8.307 -7.552 1.00 67.12 92 GLN A C 1
ATOM 718 O O . GLN A 1 92 ? 0.328 7.937 -8.164 1.00 67.12 92 GLN A O 1
ATOM 723 N N . ILE A 1 93 ? 2.438 7.570 -7.499 1.00 64.94 93 ILE A N 1
ATOM 724 C CA . ILE A 1 93 ? 2.574 6.275 -8.171 1.00 64.94 93 ILE A CA 1
ATOM 725 C C . ILE A 1 93 ? 1.621 5.244 -7.557 1.00 64.94 93 ILE A C 1
ATOM 727 O O . ILE A 1 9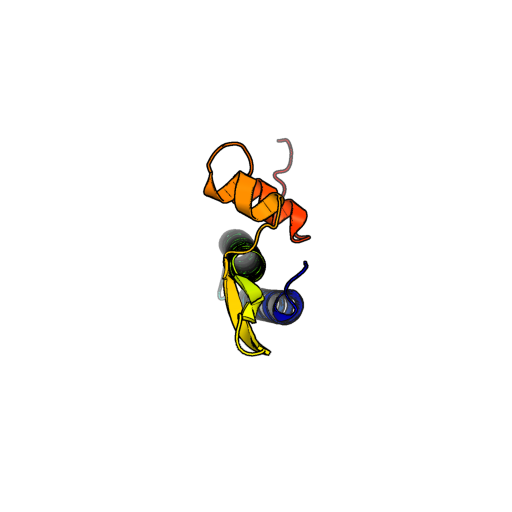3 ? 0.964 4.512 -8.291 1.00 64.94 93 ILE A O 1
ATOM 731 N N . ARG A 1 94 ? 1.455 5.230 -6.227 1.00 65.62 94 ARG A N 1
ATOM 732 C CA . ARG A 1 94 ? 0.458 4.381 -5.544 1.00 65.62 94 ARG A CA 1
ATOM 733 C C . ARG A 1 94 ? -0.970 4.643 -6.031 1.00 65.62 94 ARG A C 1
ATOM 735 O O . ARG A 1 94 ? -1.711 3.690 -6.271 1.00 65.62 94 ARG A O 1
ATOM 742 N N . GLN A 1 95 ? -1.339 5.908 -6.240 1.00 66.75 95 GLN A N 1
ATOM 743 C CA . GLN A 1 95 ? -2.656 6.259 -6.784 1.00 66.75 95 GLN A CA 1
ATOM 744 C C . GLN A 1 95 ? -2.835 5.751 -8.223 1.00 66.75 95 GLN A C 1
ATOM 746 O O . GLN A 1 95 ? -3.896 5.222 -8.554 1.00 66.75 95 GLN A O 1
ATOM 751 N N . LEU A 1 96 ? -1.789 5.829 -9.052 1.00 64.44 96 LEU A N 1
ATOM 752 C CA . LEU A 1 96 ? -1.783 5.300 -10.423 1.00 64.44 96 LEU A CA 1
ATOM 753 C C . LEU A 1 96 ? -1.773 3.757 -10.473 1.00 64.44 96 LEU A C 1
ATOM 755 O O . LEU A 1 96 ? -2.352 3.173 -11.387 1.00 64.44 96 LEU A O 1
ATOM 759 N N . ALA A 1 97 ? -1.196 3.086 -9.467 1.00 57.84 97 ALA A N 1
ATOM 760 C CA . ALA A 1 97 ? -1.213 1.624 -9.288 1.00 57.84 97 ALA A CA 1
ATOM 761 C C . ALA A 1 97 ? -2.613 1.056 -8.973 1.00 57.84 97 ALA A C 1
ATOM 763 O O . ALA A 1 97 ? -2.837 -0.163 -8.938 1.00 57.84 97 ALA A O 1
ATOM 764 N N . GLY A 1 98 ? -3.579 1.941 -8.720 1.00 57.25 98 GLY A N 1
ATOM 765 C CA . GLY A 1 98 ? -4.975 1.602 -8.493 1.00 57.25 98 GLY A CA 1
ATOM 766 C C . GLY A 1 98 ? -5.305 1.250 -7.045 1.00 57.25 98 GLY A C 1
ATOM 767 O O . GLY A 1 98 ? -6.188 0.422 -6.828 1.00 57.25 98 GLY A O 1
ATOM 768 N N . MET A 1 99 ? -4.618 1.846 -6.068 1.00 64.06 99 MET A N 1
ATOM 769 C CA . MET A 1 99 ? -5.137 1.967 -4.704 1.00 64.06 99 MET A CA 1
ATOM 770 C C . MET A 1 99 ? -5.104 3.431 -4.286 1.00 64.06 99 MET A C 1
ATOM 772 O O . MET A 1 99 ? -4.049 4.046 -4.171 1.00 64.06 99 MET A O 1
ATOM 776 N N . ARG A 1 100 ? -6.292 3.990 -4.048 1.00 61.38 100 ARG A N 1
ATOM 777 C CA . ARG A 1 100 ? -6.472 5.389 -3.638 1.00 61.38 100 ARG A CA 1
ATOM 778 C C . ARG A 1 100 ? -5.995 5.650 -2.196 1.00 61.38 100 ARG A C 1
ATOM 780 O O . ARG A 1 100 ? -5.825 6.807 -1.829 1.00 61.38 100 ARG A O 1
ATOM 787 N N . GLY A 1 101 ? -5.710 4.588 -1.436 1.00 61.66 101 GLY A N 1
ATOM 788 C CA . GLY A 1 101 ? -5.223 4.640 -0.059 1.00 61.66 101 GLY A CA 1
ATOM 789 C C . GLY A 1 101 ? -6.332 4.914 0.956 1.00 61.66 101 GLY A C 1
ATOM 790 O O . GLY A 1 101 ? -7.510 4.999 0.609 1.00 61.66 101 GLY A O 1
ATOM 791 N N . LEU A 1 102 ? -5.939 5.039 2.222 1.00 64.25 102 LEU A N 1
ATOM 792 C CA . LEU A 1 102 ? -6.831 5.445 3.304 1.00 64.25 102 LEU A CA 1
ATOM 793 C C . LEU A 1 102 ? -7.133 6.942 3.175 1.00 64.25 102 LEU A C 1
ATOM 795 O O . LEU A 1 102 ? -6.222 7.747 2.985 1.00 64.25 102 LEU A O 1
ATOM 799 N N . MET A 1 103 ? -8.409 7.315 3.265 1.00 67.75 103 MET A N 1
ATOM 800 C CA . MET A 1 103 ? -8.840 8.713 3.245 1.00 67.75 103 MET A CA 1
ATOM 801 C C . MET A 1 103 ? -9.201 9.158 4.658 1.00 67.75 103 MET A C 1
ATOM 803 O O . MET A 1 103 ? -9.984 8.493 5.336 1.00 67.75 103 MET A O 1
ATOM 807 N N . ALA A 1 104 ? -8.640 10.286 5.090 1.00 64.50 104 ALA A N 1
ATOM 808 C CA . ALA A 1 104 ? -9.057 10.933 6.325 1.00 64.50 104 ALA A CA 1
ATOM 809 C C . ALA A 1 104 ? -10.471 11.509 6.155 1.00 64.50 104 ALA A C 1
ATOM 811 O O . ALA A 1 104 ? -10.806 12.045 5.094 1.00 64.50 104 ALA A O 1
ATOM 812 N N . LYS A 1 105 ? -11.300 11.395 7.194 1.00 53.31 105 LYS A N 1
ATOM 813 C CA . LYS A 1 105 ? -12.561 12.139 7.266 1.00 53.31 105 LYS A CA 1
ATOM 814 C C . LYS A 1 105 ? -12.257 13.597 7.646 1.00 53.31 105 LYS A C 1
ATOM 816 O O . LYS A 1 105 ? -11.298 13.808 8.385 1.00 53.31 105 LYS A O 1
ATOM 821 N N . PRO A 1 106 ? -13.022 14.582 7.143 1.00 54.75 106 PRO A N 1
ATOM 822 C CA . PRO A 1 106 ? -13.005 15.919 7.721 1.00 54.75 106 PRO A CA 1
ATOM 823 C C . PRO A 1 106 ? -13.645 15.838 9.114 1.00 54.75 106 PRO A C 1
ATOM 825 O O . PRO A 1 106 ? -14.693 15.200 9.244 1.00 54.75 106 PRO A O 1
ATOM 828 N N . ASP A 1 107 ? -12.977 16.401 10.122 1.00 56.09 107 ASP A N 1
ATOM 829 C CA . ASP A 1 107 ? -13.479 16.474 11.504 1.00 56.09 107 ASP A CA 1
ATOM 830 C C . ASP A 1 107 ? -14.781 17.284 11.607 1.00 56.09 107 ASP A C 1
ATOM 832 O O . ASP A 1 107 ? -14.894 18.326 10.914 1.00 56.09 107 ASP A O 1
#

Sequence (107 aa):
LVPAQKHTLIERAEKEVKEIEQQYVSGLVTAGERYNKVVDIWGKAGDEIGKRMMDHLKVEKTLDRHGKTVDQESFNSIYMMADSGARGSAAQIRQLAGMRGLMAKPD